Protein AF-Q2EFZ0-F1 (afdb_monomer_lite)

Radius of gyration: 11.92 Å; chains: 1; bounding box: 17×30×30 Å

Secondary structure (DSSP, 8-state):
--BS-GGGTT----SPP-----PPTTEEEETTEEEEGGG--EEPTTS-EE-

Foldseek 3Di:
DFALPCVCVPPDDPDDDDDDDDADPQWHDDPNDTHHNVPAFDQDPVRDTDD

Structure (mmCIF, N/CA/C/O backbone):
data_AF-Q2EFZ0-F1
#
_entry.id   AF-Q2EFZ0-F1
#
loop_
_atom_site.group_PDB
_atom_site.id
_atom_site.type_symbol
_atom_site.label_atom_id
_atom_site.label_alt_id
_atom_site.label_comp_id
_atom_site.label_asym_id
_atom_site.label_entity_id
_atom_site.label_seq_id
_atom_site.pdbx_PDB_ins_code
_atom_site.Cartn_x
_atom_site.Cartn_y
_atom_site.Cartn_z
_atom_site.occupancy
_atom_site.B_iso_or_equiv
_atom_site.auth_seq_id
_atom_site.auth_comp_id
_atom_site.auth_asym_id
_atom_site.auth_atom_id
_atom_site.pdbx_PDB_model_num
ATOM 1 N N . PRO A 1 1 ? -2.498 -3.107 -7.354 1.00 76.00 1 PRO A N 1
ATOM 2 C CA . PRO A 1 1 ? -2.878 -3.766 -6.081 1.00 76.00 1 PRO A CA 1
ATOM 3 C C . PRO A 1 1 ? -3.640 -2.767 -5.205 1.00 76.00 1 PRO A C 1
ATOM 5 O O . PRO A 1 1 ? -3.289 -1.587 -5.217 1.00 76.00 1 PRO A O 1
ATOM 8 N N . ASP A 1 2 ? -4.665 -3.216 -4.480 1.00 84.12 2 ASP A N 1
ATOM 9 C CA . ASP A 1 2 ? -5.467 -2.334 -3.625 1.00 84.12 2 ASP A CA 1
ATOM 10 C C . ASP A 1 2 ? -4.754 -2.020 -2.303 1.00 84.12 2 ASP A C 1
ATOM 12 O O . ASP A 1 2 ? -4.237 -2.899 -1.610 1.00 84.12 2 ASP A O 1
ATOM 16 N N . THR A 1 3 ? -4.747 -0.740 -1.929 1.00 86.88 3 THR A N 1
ATOM 17 C CA . T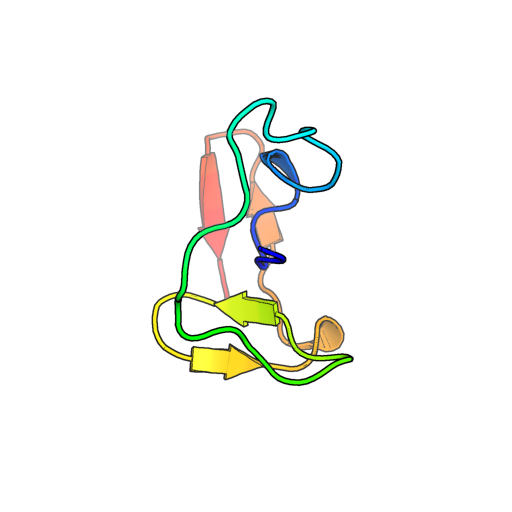HR A 1 3 ? -4.116 -0.246 -0.698 1.00 86.88 3 THR A CA 1
ATOM 18 C C . THR A 1 3 ? -5.046 0.727 0.026 1.00 86.88 3 THR A C 1
ATOM 20 O O . THR A 1 3 ? -5.956 1.294 -0.585 1.00 86.88 3 THR A O 1
ATOM 23 N N . CYS A 1 4 ? -4.808 0.978 1.317 1.00 87.06 4 CYS A N 1
ATOM 24 C CA . CYS A 1 4 ? -5.532 2.028 2.051 1.00 87.06 4 CYS A CA 1
ATOM 25 C C . CYS A 1 4 ? -5.286 3.441 1.490 1.00 87.06 4 CYS A C 1
ATOM 27 O O . CYS A 1 4 ? -6.037 4.369 1.796 1.00 87.06 4 CYS A O 1
ATOM 29 N N . HIS A 1 5 ? -4.259 3.624 0.654 1.00 82.69 5 HIS A N 1
ATOM 30 C CA . HIS A 1 5 ? -3.978 4.896 0.011 1.00 82.69 5 HIS A CA 1
ATOM 31 C C . HIS A 1 5 ? -4.847 5.070 -1.242 1.00 82.69 5 HIS A C 1
ATOM 33 O O . HIS A 1 5 ? -4.483 4.680 -2.354 1.00 82.69 5 HIS A O 1
ATOM 39 N N . SER A 1 6 ? -6.005 5.708 -1.061 1.00 68.44 6 SER A N 1
ATOM 40 C CA . SER A 1 6 ? -7.002 5.950 -2.113 1.00 68.44 6 SER A CA 1
ATOM 41 C C . SER A 1 6 ? -6.480 6.741 -3.317 1.00 68.44 6 SER A C 1
ATOM 43 O O . SER A 1 6 ? -7.069 6.639 -4.388 1.00 68.44 6 SER A O 1
ATOM 45 N N . GLY A 1 7 ? -5.352 7.450 -3.193 1.00 65.56 7 GLY A N 1
ATOM 46 C CA . GLY A 1 7 ? -4.697 8.133 -4.317 1.00 65.56 7 GLY A CA 1
ATOM 47 C C . GLY A 1 7 ? -4.234 7.206 -5.451 1.00 65.56 7 GLY A C 1
ATOM 48 O O . GLY A 1 7 ? -4.022 7.681 -6.558 1.00 65.56 7 GLY A O 1
ATOM 49 N N . PHE A 1 8 ? -4.124 5.896 -5.199 1.00 61.62 8 PHE A N 1
ATOM 50 C CA . PHE A 1 8 ? -3.828 4.885 -6.224 1.00 61.62 8 PHE A CA 1
ATOM 51 C C . PHE A 1 8 ? -5.058 4.051 -6.621 1.00 61.62 8 PHE A C 1
ATOM 53 O O . PHE A 1 8 ? -4.976 3.215 -7.520 1.00 61.62 8 PHE A O 1
ATOM 60 N N . SER A 1 9 ? -6.208 4.268 -5.971 1.00 59.50 9 SER A N 1
ATOM 61 C CA . SER A 1 9 ? -7.449 3.541 -6.249 1.00 59.50 9 SER A CA 1
ATOM 62 C C . SER A 1 9 ? -7.990 3.973 -7.612 1.00 59.50 9 SER A C 1
ATOM 64 O O . SER A 1 9 ? -8.549 5.057 -7.743 1.00 59.50 9 SER A O 1
ATOM 66 N N . GLY A 1 10 ? -7.832 3.122 -8.626 1.00 57.97 10 GLY A N 1
ATOM 67 C CA . GLY A 1 10 ? -8.258 3.409 -10.000 1.00 57.97 10 GLY A CA 1
ATOM 68 C C . GLY A 1 10 ? -7.156 3.941 -10.919 1.00 57.97 10 GLY A C 1
ATOM 69 O O . GLY A 1 10 ? -7.443 4.259 -12.071 1.00 57.97 10 GLY A O 1
ATOM 70 N N . MET A 1 11 ? -5.896 4.001 -10.464 1.00 66.62 11 MET A N 1
ATOM 71 C CA . MET A 1 11 ? -4.776 4.090 -11.403 1.00 66.62 11 MET A CA 1
ATOM 72 C C . MET A 1 11 ? -4.668 2.761 -12.146 1.00 66.62 11 MET A C 1
ATOM 74 O O . MET A 1 11 ? -4.326 1.729 -11.568 1.00 66.62 11 MET A O 1
ATOM 78 N N . PHE A 1 12 ? -4.975 2.791 -13.439 1.00 66.94 12 PHE A N 1
ATOM 79 C CA . PHE A 1 12 ? -4.711 1.669 -14.324 1.00 66.94 12 PHE A CA 1
ATOM 80 C C . PHE A 1 12 ? -3.198 1.543 -14.484 1.00 66.94 12 PHE A C 1
ATOM 82 O O . PHE A 1 12 ? -2.542 2.434 -15.023 1.00 66.94 12 PHE A O 1
ATOM 89 N N . CYS A 1 13 ? -2.634 0.455 -13.968 1.00 72.44 13 CYS A N 1
ATOM 90 C CA . CYS A 1 13 ? -1.258 0.101 -14.267 1.00 72.44 13 CYS A CA 1
ATOM 91 C C . CYS A 1 13 ? -1.221 -0.383 -15.721 1.00 72.44 13 CYS A C 1
ATOM 93 O O . CYS A 1 13 ? -1.818 -1.412 -16.031 1.00 72.44 13 CYS A O 1
ATOM 95 N N . SER A 1 14 ? -0.579 0.377 -16.613 1.00 78.94 14 SER A N 1
ATOM 96 C CA . SER A 1 14 ? -0.416 -0.013 -18.025 1.00 78.94 14 SER A CA 1
ATOM 97 C C . SER A 1 14 ? 0.572 -1.166 -18.212 1.00 78.94 14 SER A C 1
ATOM 99 O O . SER A 1 14 ? 0.654 -1.731 -19.302 1.00 78.94 14 SER A O 1
ATOM 101 N N . ASP A 1 15 ? 1.331 -1.503 -17.169 1.00 80.94 15 ASP A N 1
ATOM 102 C CA . ASP A 1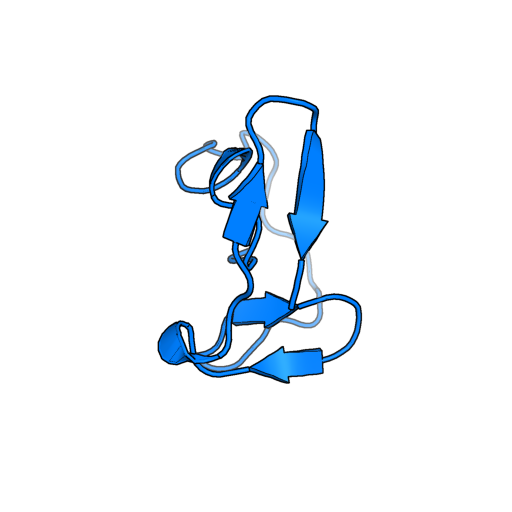 15 ? 2.258 -2.622 -17.195 1.00 80.94 15 ASP A CA 1
ATOM 103 C C . ASP A 1 15 ? 1.527 -3.963 -17.132 1.00 80.94 15 ASP A C 1
ATOM 105 O O . ASP A 1 15 ? 0.417 -4.099 -16.611 1.00 80.94 15 ASP A O 1
ATOM 109 N N . ARG A 1 16 ? 2.190 -4.994 -17.660 1.00 82.75 16 ARG A N 1
ATOM 110 C CA . ARG A 1 16 ? 1.691 -6.364 -17.576 1.00 82.75 16 ARG A CA 1
ATOM 111 C C . ARG A 1 16 ? 1.654 -6.803 -16.113 1.00 82.75 16 ARG A C 1
ATOM 113 O O . ARG A 1 16 ? 2.606 -6.559 -15.374 1.00 82.75 16 ARG A O 1
ATOM 120 N N . CYS A 1 17 ? 0.609 -7.532 -15.724 1.00 81.81 17 CYS A N 1
ATOM 121 C CA . CYS A 1 17 ? 0.601 -8.223 -14.439 1.00 81.81 17 CYS A CA 1
ATOM 122 C C . CYS A 1 17 ? 1.843 -9.120 -14.309 1.00 81.81 17 CYS A C 1
ATOM 124 O O . CYS A 1 17 ? 2.252 -9.799 -15.261 1.00 81.81 17 CYS A O 1
ATOM 126 N N . VAL A 1 18 ? 2.431 -9.103 -13.119 1.00 87.00 18 VAL A N 1
ATOM 127 C CA . VAL A 1 18 ? 3.593 -9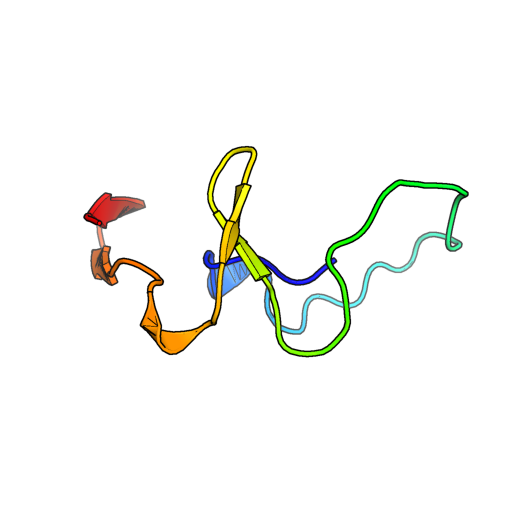.909 -12.740 1.00 87.00 18 VAL A CA 1
ATOM 128 C C . VAL A 1 18 ? 3.228 -10.781 -11.548 1.00 87.00 18 VAL A C 1
ATOM 130 O O . VAL A 1 18 ? 2.316 -10.446 -10.792 1.00 87.00 18 VAL A O 1
ATOM 133 N N . GLU A 1 19 ? 3.933 -11.897 -11.385 1.00 91.12 19 GLU A N 1
ATOM 134 C CA . GLU A 1 19 ? 3.782 -12.740 -10.201 1.00 91.12 19 GLU A CA 1
ATOM 135 C C . GLU A 1 19 ? 4.207 -11.952 -8.957 1.00 91.12 19 GLU A C 1
ATOM 137 O O . GLU A 1 19 ? 5.333 -11.461 -8.864 1.00 91.12 19 GLU A O 1
ATOM 142 N N . ALA A 1 20 ? 3.277 -11.793 -8.021 1.00 84.94 20 ALA A N 1
ATOM 143 C CA . ALA A 1 20 ? 3.469 -11.051 -6.785 1.00 84.94 20 ALA A CA 1
ATOM 144 C C . ALA A 1 20 ? 2.552 -11.606 -5.690 1.00 84.94 20 ALA A C 1
ATOM 146 O O . ALA A 1 20 ? 1.583 -12.312 -5.971 1.00 84.94 20 ALA A O 1
ATOM 147 N N . CYS A 1 21 ? 2.838 -11.250 -4.438 1.00 88.44 21 CYS A N 1
ATOM 148 C CA . CYS A 1 21 ? 1.919 -11.491 -3.331 1.00 88.44 21 CYS A CA 1
ATOM 149 C C . CYS A 1 21 ? 0.900 -10.352 -3.253 1.00 88.44 21 CYS A C 1
ATOM 151 O O . CYS A 1 21 ? 1.280 -9.181 -3.181 1.00 88.44 21 CYS A O 1
ATOM 153 N N . GLU A 1 22 ? -0.384 -10.695 -3.216 1.00 88.25 22 GLU A N 1
ATOM 154 C CA . GLU A 1 22 ? -1.472 -9.744 -3.006 1.00 88.25 22 GLU A CA 1
ATOM 155 C C . GLU A 1 22 ? -2.339 -10.129 -1.806 1.00 88.25 22 GLU A C 1
ATOM 157 O O . GLU A 1 22 ? -2.308 -11.262 -1.321 1.00 88.25 22 GLU A O 1
ATOM 162 N N . CYS A 1 23 ? -3.108 -9.162 -1.308 1.00 91.19 23 CYS A N 1
ATOM 163 C CA . CYS A 1 23 ? -4.092 -9.427 -0.272 1.00 91.19 23 CYS A CA 1
ATOM 164 C C . CYS A 1 23 ? -5.273 -10.217 -0.842 1.00 91.19 23 CYS A C 1
ATOM 166 O O . CYS A 1 23 ? -5.677 -10.021 -1.986 1.00 91.19 23 CYS A O 1
ATOM 168 N N . ASN A 1 24 ? -5.869 -11.069 -0.006 1.00 93.94 24 ASN A N 1
ATOM 169 C CA . ASN A 1 24 ? -7.090 -11.783 -0.367 1.00 93.94 24 ASN A CA 1
ATOM 170 C C . ASN A 1 24 ? -8.221 -10.809 -0.752 1.00 93.94 24 ASN A C 1
ATOM 172 O O . ASN A 1 24 ? -8.281 -9.695 -0.216 1.00 93.94 24 ASN A O 1
ATOM 176 N N . PRO A 1 25 ? -9.176 -11.238 -1.598 1.00 90.38 25 PRO A N 1
ATOM 177 C CA . PRO A 1 25 ? -10.333 -10.424 -1.956 1.00 90.38 25 PRO A CA 1
ATOM 178 C C . PRO A 1 25 ? -11.054 -9.852 -0.725 1.00 90.38 25 PRO A C 1
ATOM 180 O O . PRO A 1 25 ? -11.350 -10.573 0.227 1.00 90.38 25 PRO A O 1
ATOM 183 N N . GLY A 1 26 ? -11.336 -8.546 -0.744 1.00 89.62 26 GLY A N 1
ATOM 184 C CA . GLY A 1 26 ? -11.967 -7.821 0.370 1.00 89.62 26 GLY A CA 1
ATOM 185 C C . GLY A 1 26 ? -10.993 -7.222 1.396 1.00 89.62 26 GLY A C 1
ATOM 186 O O . GLY A 1 26 ? -11.421 -6.453 2.260 1.00 89.62 26 GLY A O 1
ATOM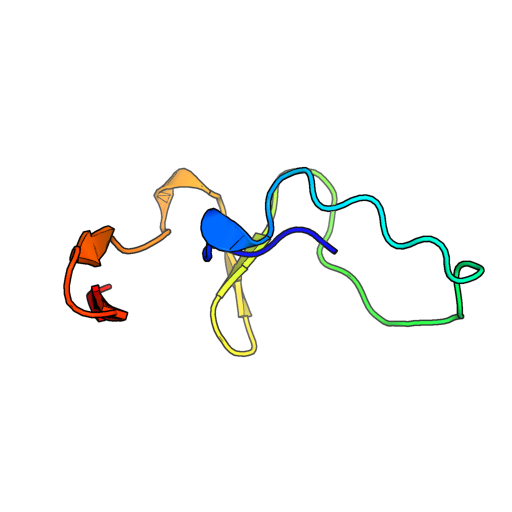 187 N N . PHE A 1 27 ? -9.696 -7.512 1.278 1.00 92.12 27 PHE A N 1
ATOM 188 C CA . PHE A 1 27 ? -8.632 -6.918 2.086 1.00 92.12 27 PHE A CA 1
ATOM 189 C C . PHE A 1 27 ? -7.782 -5.968 1.246 1.00 92.12 27 PHE A C 1
ATOM 191 O O . PHE A 1 27 ? -7.646 -6.130 0.036 1.00 92.12 27 PHE A O 1
ATOM 198 N N . VAL A 1 28 ? -7.193 -4.976 1.904 1.00 91.06 28 VAL A N 1
ATOM 199 C CA . VAL A 1 28 ? -6.307 -3.993 1.280 1.00 91.06 28 VAL A CA 1
ATOM 200 C C . VAL A 1 28 ? -4.999 -3.902 2.051 1.00 91.06 28 VAL A C 1
ATOM 202 O O . VAL A 1 28 ? -4.963 -4.126 3.264 1.00 91.06 28 VAL A O 1
ATOM 205 N N . LEU A 1 29 ? -3.917 -3.560 1.354 1.00 88.75 29 LEU A N 1
ATOM 206 C CA . LEU A 1 29 ? -2.610 -3.424 1.985 1.00 88.75 29 LEU A CA 1
ATOM 207 C C . LEU A 1 29 ? -2.534 -2.113 2.787 1.00 88.75 29 LEU A C 1
ATOM 209 O O . LEU A 1 29 ? -2.738 -1.019 2.248 1.00 88.75 29 LEU A O 1
ATOM 213 N N . SER A 1 30 ? -2.211 -2.225 4.074 1.00 88.50 30 SER A N 1
ATOM 214 C CA . SER A 1 30 ? -1.906 -1.121 4.987 1.00 88.50 30 SER A CA 1
ATOM 215 C C . SER A 1 30 ? -0.499 -1.319 5.551 1.00 88.50 30 SER A C 1
ATOM 217 O O . SER A 1 30 ? -0.314 -2.005 6.555 1.00 88.50 30 SER A O 1
ATOM 219 N N . GLY A 1 31 ? 0.506 -0.708 4.921 1.00 84.25 31 GLY A N 1
ATOM 220 C CA . GLY A 1 31 ? 1.908 -0.949 5.270 1.00 84.25 31 GLY A CA 1
ATOM 221 C C . GLY A 1 31 ? 2.350 -2.336 4.800 1.00 84.25 31 GLY A C 1
ATOM 222 O O . GLY A 1 31 ? 2.487 -2.548 3.600 1.00 84.25 31 GLY A O 1
ATOM 223 N N . LEU A 1 32 ? 2.552 -3.266 5.738 1.00 86.44 32 LEU A N 1
ATOM 224 C CA . LEU A 1 32 ? 2.929 -4.664 5.466 1.00 86.44 32 LEU A CA 1
ATOM 225 C C . LEU A 1 32 ? 1.805 -5.665 5.783 1.00 86.44 32 LEU A C 1
ATOM 227 O O . LEU A 1 32 ? 2.007 -6.871 5.672 1.00 86.44 32 LEU A O 1
ATOM 231 N N . GLU A 1 33 ? 0.630 -5.180 6.190 1.00 91.06 33 GLU A N 1
ATOM 232 C CA . GLU A 1 33 ? -0.486 -6.017 6.629 1.00 91.06 33 GLU A CA 1
ATOM 233 C C . GLU A 1 33 ? -1.685 -5.897 5.688 1.00 91.06 33 GLU A C 1
ATOM 235 O O . GLU A 1 33 ? -1.993 -4.814 5.183 1.00 91.06 33 GLU A O 1
ATOM 240 N N . CYS A 1 34 ? -2.402 -7.005 5.500 1.00 93.25 34 CYS A N 1
ATOM 241 C CA . CYS A 1 34 ? -3.685 -7.023 4.807 1.00 93.25 34 CYS A CA 1
ATOM 242 C C . CYS A 1 34 ? -4.812 -6.813 5.817 1.00 93.25 34 CYS A C 1
ATOM 244 O O . CYS A 1 34 ? -5.052 -7.666 6.671 1.00 93.25 34 CYS A O 1
ATOM 246 N N . VAL A 1 35 ? -5.521 -5.690 5.710 1.00 93.31 35 VAL A N 1
ATOM 247 C CA . VAL A 1 35 ? -6.613 -5.330 6.624 1.00 93.31 35 VAL A CA 1
ATOM 248 C C . VAL A 1 35 ? -7.922 -5.120 5.860 1.00 93.31 35 VAL A C 1
ATOM 250 O O . VAL A 1 35 ? -7.896 -4.762 4.680 1.00 93.31 35 VAL A O 1
ATOM 253 N N . PRO A 1 36 ? -9.089 -5.320 6.495 1.00 93.19 36 PRO A N 1
ATOM 254 C CA . PRO A 1 36 ? -10.356 -4.877 5.930 1.00 93.19 36 PRO A CA 1
ATOM 255 C C . PRO A 1 36 ? -10.324 -3.373 5.659 1.00 93.19 36 PRO A C 1
ATOM 257 O O . PRO A 1 36 ? -9.776 -2.605 6.449 1.00 93.19 36 PRO A O 1
ATOM 260 N N . ARG A 1 37 ? -10.977 -2.927 4.582 1.00 88.56 37 ARG A N 1
ATOM 261 C CA . ARG A 1 37 ? -10.999 -1.504 4.192 1.00 88.56 37 ARG A CA 1
ATOM 262 C C . ARG A 1 37 ? -11.572 -0.579 5.279 1.00 88.56 37 ARG A C 1
ATOM 264 O O . ARG A 1 37 ? -11.231 0.596 5.322 1.00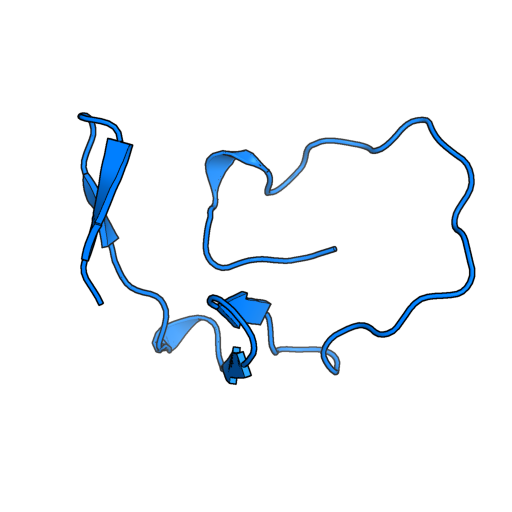 88.56 37 ARG A O 1
ATOM 271 N N . SER A 1 38 ? -12.399 -1.114 6.179 1.00 89.62 38 SER A N 1
ATOM 272 C CA . SER A 1 38 ? -12.932 -0.416 7.359 1.00 89.62 38 SER A CA 1
ATOM 273 C C . SER A 1 38 ? -11.895 -0.130 8.452 1.00 89.62 38 SER A C 1
ATOM 275 O O . SER A 1 38 ? -12.163 0.684 9.326 1.00 89.62 38 SER A O 1
ATOM 277 N N . GLN A 1 39 ? -10.732 -0.782 8.414 1.00 91.75 39 GLN A N 1
ATOM 278 C CA . GLN A 1 39 ? -9.607 -0.550 9.327 1.00 91.75 39 GLN A CA 1
ATOM 279 C C . GLN A 1 39 ? -8.533 0.363 8.715 1.00 91.75 39 GLN A C 1
ATOM 281 O O . GLN A 1 39 ? -7.452 0.522 9.288 1.00 91.75 39 GLN A O 1
ATOM 286 N N . CYS A 1 40 ? -8.795 0.931 7.534 1.00 89.38 40 CYS A N 1
ATOM 287 C CA . CYS A 1 40 ? -7.929 1.952 6.970 1.00 89.38 40 CYS A CA 1
ATOM 288 C C . CYS A 1 40 ? -8.004 3.237 7.794 1.00 89.38 40 CYS A C 1
ATOM 290 O O . CYS A 1 40 ? -9.069 3.650 8.249 1.00 89.38 40 CYS A O 1
ATOM 292 N N . GLY A 1 41 ? -6.851 3.880 7.917 1.00 86.88 41 GLY A N 1
ATOM 293 C CA . GLY A 1 41 ? -6.718 5.219 8.456 1.00 86.88 41 GLY A CA 1
ATOM 294 C C . GLY A 1 41 ? -7.163 6.306 7.476 1.00 86.88 41 GLY A C 1
ATOM 295 O O . GLY A 1 41 ? -7.506 6.048 6.319 1.00 86.88 41 GLY A O 1
ATOM 296 N N . CYS A 1 42 ? -7.107 7.551 7.931 1.00 85.62 42 CYS A N 1
ATOM 297 C CA . CYS A 1 42 ? -7.435 8.735 7.151 1.00 85.62 42 CYS A CA 1
ATOM 298 C C . CYS A 1 42 ? -6.176 9.364 6.541 1.00 85.62 42 CYS A C 1
ATOM 300 O O . CYS A 1 42 ? -5.195 9.628 7.237 1.00 85.62 42 CYS A O 1
ATOM 302 N N . LEU A 1 43 ? -6.235 9.685 5.245 1.00 81.06 43 LEU A N 1
ATOM 303 C CA . LEU A 1 43 ? -5.265 10.562 4.588 1.00 81.06 43 LEU A CA 1
ATOM 304 C C . LEU A 1 43 ? -5.683 12.018 4.742 1.00 81.06 43 LEU A C 1
ATOM 306 O O . LEU A 1 43 ? -6.727 12.441 4.245 1.00 81.06 43 LEU A O 1
ATOM 310 N N . TYR A 1 44 ? -4.846 12.798 5.414 1.00 80.12 44 TYR A N 1
ATOM 311 C CA . TYR A 1 44 ? -5.012 14.237 5.498 1.00 80.12 44 TYR A CA 1
ATOM 312 C C . TYR A 1 44 ? -4.537 14.898 4.202 1.00 80.12 44 TYR A C 1
ATOM 314 O O . TYR A 1 44 ? -3.590 14.435 3.567 1.00 80.12 44 TYR A O 1
ATOM 322 N N 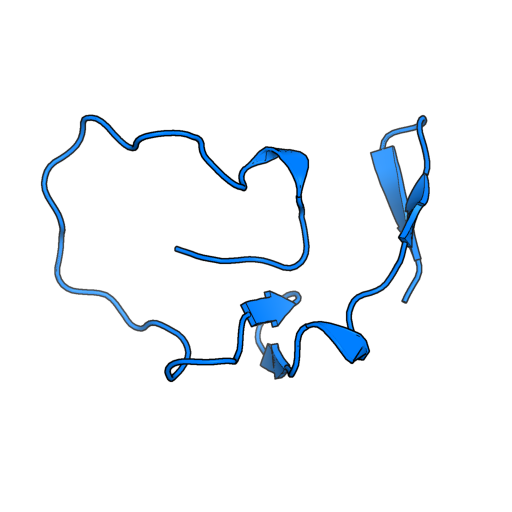. ARG A 1 45 ? -5.147 16.028 3.821 1.00 71.56 45 ARG A N 1
ATOM 323 C CA . ARG A 1 45 ? -4.832 16.747 2.565 1.00 71.56 45 ARG A CA 1
ATOM 324 C C . ARG A 1 45 ? -3.355 17.147 2.424 1.00 71.56 45 ARG A C 1
ATOM 326 O O . ARG A 1 45 ? -2.902 17.384 1.314 1.00 71.56 45 ARG A O 1
ATOM 333 N N . ALA A 1 46 ? -2.619 17.205 3.534 1.00 74.62 46 ALA A N 1
ATOM 334 C CA . ALA A 1 46 ? -1.185 17.490 3.578 1.00 74.62 46 ALA A CA 1
ATOM 335 C C . ALA A 1 46 ? -0.284 16.258 3.314 1.00 74.62 46 ALA A C 1
ATOM 337 O O . ALA A 1 46 ? 0.931 16.366 3.432 1.00 74.62 46 ALA A O 1
ATOM 338 N N . GLY A 1 47 ? -0.856 15.092 2.986 1.00 74.56 47 GLY A N 1
ATOM 339 C CA . GLY A 1 47 ? -0.119 13.853 2.698 1.00 74.56 47 GLY A CA 1
ATOM 340 C C . GLY A 1 47 ? 0.155 12.965 3.918 1.00 74.56 47 GLY A C 1
ATOM 341 O O . GLY A 1 47 ? 0.751 11.901 3.782 1.00 74.56 47 GLY A O 1
ATOM 342 N N . SER A 1 48 ? -0.284 13.365 5.113 1.00 80.06 48 SER A N 1
ATOM 343 C CA . SER A 1 48 ? -0.106 12.581 6.341 1.00 80.06 48 SER A CA 1
ATOM 344 C C . SER A 1 48 ? -1.193 11.509 6.483 1.00 80.06 48 SER A C 1
ATOM 346 O O . SER A 1 48 ? -2.379 11.820 6.379 1.00 80.06 48 SER A O 1
ATOM 348 N N . TYR A 1 49 ? -0.796 10.260 6.745 1.00 81.00 49 TYR A N 1
ATOM 349 C CA . TYR A 1 49 ? -1.701 9.137 7.021 1.00 81.00 49 TYR A CA 1
ATOM 350 C C . TYR A 1 49 ? -1.815 8.900 8.531 1.00 81.00 49 TYR A C 1
ATOM 352 O O . TYR A 1 49 ? -0.799 8.759 9.210 1.00 81.00 49 TYR A O 1
ATOM 360 N N . PHE A 1 50 ? -3.043 8.826 9.042 1.00 80.12 50 PHE A N 1
ATOM 361 C CA . PHE A 1 50 ? -3.346 8.571 10.452 1.00 80.12 50 PHE A CA 1
ATOM 362 C C . PHE A 1 50 ? -4.207 7.323 10.569 1.00 80.12 50 PHE A C 1
ATOM 364 O O . PHE A 1 50 ? -5.297 7.300 10.003 1.00 80.12 50 PHE A O 1
ATOM 371 N N . LYS A 1 51 ? -3.715 6.305 11.276 1.00 73.75 51 LYS A N 1
ATOM 372 C CA . LYS A 1 51 ? -4.452 5.071 11.561 1.00 73.75 51 LYS A CA 1
ATOM 373 C C . LYS A 1 51 ? -5.198 5.190 12.881 1.00 73.75 51 LYS A C 1
ATOM 375 O O . LYS A 1 51 ? -4.574 5.690 13.841 1.00 73.75 51 LYS A O 1
#

InterPro domains:
  IPR002919 Trypsin Inhibitor-like, cysteine rich domain [PF01826] (2-40)
  IPR036084 Serine protease inhibitor-like superfamily [SSF57567] (1-42)

Sequence (51 aa):
PDTCHSGFSGMFCSDRCVEACECNPGFVLSGLECVPRSQCGCLYRAGSYFK

pLDDT: mean 82.27, std 9.4, range [57.97, 93.94]

Organism: Ateles geoffroyi (NCBI:txid9509)